Protein AF-A0A151RAG2-F1 (afdb_monomer_lite)

Secondary structure (DSSP, 8-state):
--HHHHHHHHHHHHHTS--SS-TTPPPHHHHHHHHHHHHT----HHHHHHHHHHHHHTSTTPPPP-HHHHHHHHHHHT---TTPPPPPPPGGGPPPPP-

Radius of gyration: 14.29 Å; chains: 1; bounding box: 40×36×29 Å

Sequence (99 aa):
MKKNSCLISFIIAWMLKPRLHNHAQMSKDDILLMHVIKKKIKIDWVSVVNDCMWKARRKEDGPIPYALLLSNFFENVGVDLTGEKKIILHASNKIEKSS

Organism: Cajanus cajan (NCBI:txid3821)

Structure (mmCIF, N/CA/C/O backbone):
data_AF-A0A151RAG2-F1
#
_entry.id   AF-A0A151RAG2-F1
#
loop_
_atom_site.group_PDB
_atom_site.id
_atom_site.type_symbol
_atom_site.label_atom_id
_atom_site.label_alt_id
_atom_site.label_comp_id
_atom_site.label_asym_id
_atom_site.label_entity_id
_atom_site.label_seq_id
_atom_site.pdbx_PDB_ins_code
_atom_site.Cartn_x
_atom_site.Cartn_y
_atom_site.Cartn_z
_atom_site.occupancy
_atom_site.B_iso_or_equiv
_atom_site.auth_seq_id
_atom_site.auth_comp_id
_atom_site.auth_asym_id
_atom_site.auth_atom_id
_atom_site.pdbx_PDB_model_num
ATOM 1 N N . MET A 1 1 ? -1.355 20.146 13.227 1.00 41.19 1 MET A N 1
ATOM 2 C CA . MET A 1 1 ? -0.415 19.721 12.160 1.00 41.19 1 MET A CA 1
ATOM 3 C C . MET A 1 1 ? -0.946 18.471 11.456 1.00 41.19 1 MET A C 1
ATOM 5 O O . MET A 1 1 ? -0.861 17.392 12.012 1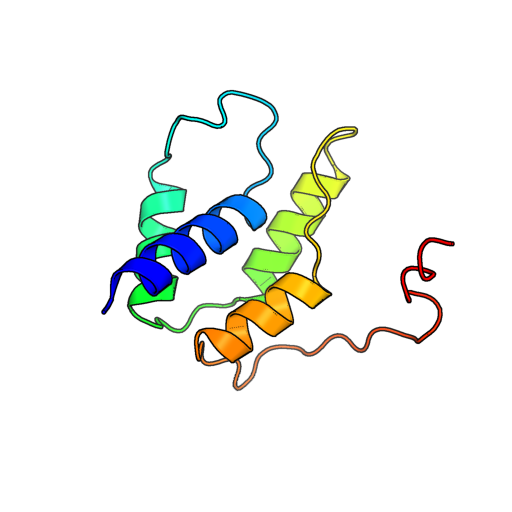.00 41.19 1 MET A O 1
ATOM 9 N N . LYS A 1 2 ? -1.552 18.606 10.264 1.00 54.47 2 LYS A N 1
ATOM 10 C CA . LYS A 1 2 ? -2.099 17.488 9.450 1.00 54.47 2 LYS A CA 1
ATOM 11 C C . LYS A 1 2 ? -1.303 17.222 8.157 1.00 54.47 2 LYS A C 1
ATOM 13 O O . LYS A 1 2 ? -1.669 16.342 7.390 1.00 54.47 2 LYS A O 1
ATOM 18 N N . LYS A 1 3 ? -0.233 17.985 7.895 1.00 54.53 3 LYS A N 1
ATOM 19 C CA . LYS A 1 3 ? 0.511 17.954 6.618 1.00 54.53 3 LYS A CA 1
ATOM 20 C C . LYS A 1 3 ? 1.144 16.583 6.325 1.00 54.53 3 LYS A C 1
ATOM 22 O O . LYS A 1 3 ? 1.185 16.172 5.171 1.00 54.53 3 LYS A O 1
ATOM 27 N N . ASN A 1 4 ? 1.529 15.841 7.362 1.00 69.25 4 ASN A N 1
ATOM 28 C CA . ASN A 1 4 ? 2.276 14.591 7.206 1.00 69.25 4 ASN A CA 1
ATOM 29 C C . ASN A 1 4 ? 1.395 13.411 6.753 1.00 69.25 4 ASN A C 1
ATOM 31 O O . ASN A 1 4 ? 1.885 12.525 6.064 1.00 69.25 4 ASN A O 1
ATOM 35 N N . SER A 1 5 ? 0.090 13.398 7.063 1.00 73.25 5 SER A N 1
ATOM 36 C CA . SER A 1 5 ? -0.781 12.267 6.694 1.00 73.25 5 SER A CA 1
ATOM 37 C C . SER A 1 5 ? -1.100 12.218 5.199 1.00 73.25 5 SER A C 1
ATOM 39 O O . SER A 1 5 ? -1.208 11.134 4.627 1.00 73.25 5 SER A O 1
ATOM 41 N N . CYS A 1 6 ? -1.200 13.380 4.545 1.00 76.50 6 CYS A N 1
ATOM 42 C CA . CYS A 1 6 ? -1.349 13.454 3.091 1.00 76.50 6 CYS A CA 1
ATOM 43 C C . CYS A 1 6 ? -0.088 12.957 2.373 1.00 76.50 6 CYS A C 1
ATOM 45 O O . CYS A 1 6 ? -0.210 12.207 1.411 1.00 76.50 6 CYS A O 1
ATOM 47 N N . LEU A 1 7 ? 1.099 13.329 2.867 1.00 81.06 7 LEU A N 1
ATOM 48 C CA . LEU A 1 7 ? 2.383 12.852 2.340 1.00 81.06 7 LEU A CA 1
ATOM 49 C C . LEU A 1 7 ? 2.528 11.336 2.494 1.00 81.06 7 LEU A C 1
ATOM 51 O O . LEU A 1 7 ? 2.871 10.664 1.532 1.00 81.06 7 LEU A O 1
ATOM 55 N N . ILE A 1 8 ? 2.187 10.782 3.660 1.00 79.56 8 ILE A N 1
ATOM 56 C CA . ILE A 1 8 ? 2.223 9.329 3.884 1.00 79.56 8 ILE A CA 1
ATOM 57 C C . ILE A 1 8 ? 1.239 8.604 2.957 1.00 79.56 8 ILE A C 1
ATOM 59 O O . ILE A 1 8 ? 1.609 7.628 2.315 1.00 79.56 8 ILE A O 1
ATOM 63 N N . SER A 1 9 ? 0.007 9.107 2.826 1.00 80.69 9 SER A N 1
ATOM 64 C CA . SER A 1 9 ? -0.990 8.510 1.922 1.00 80.69 9 SER A CA 1
ATOM 65 C C . SER A 1 9 ? -0.521 8.540 0.466 1.00 80.69 9 SER A C 1
ATOM 67 O O . SER A 1 9 ? -0.750 7.585 -0.272 1.00 80.69 9 SER A O 1
ATOM 69 N N . PHE A 1 10 ? 0.155 9.621 0.063 1.00 82.81 10 PHE A N 1
ATOM 70 C CA . PHE A 1 10 ? 0.757 9.743 -1.259 1.00 82.81 10 PHE A CA 1
ATOM 71 C C . PHE A 1 10 ? 1.880 8.723 -1.455 1.00 82.81 10 PHE A C 1
ATOM 73 O O . PHE A 1 10 ? 1.841 7.988 -2.432 1.00 82.81 10 PHE A O 1
ATOM 80 N N . ILE A 1 11 ? 2.823 8.622 -0.512 1.00 81.19 11 ILE A N 1
ATOM 81 C CA . ILE A 1 11 ? 3.935 7.660 -0.5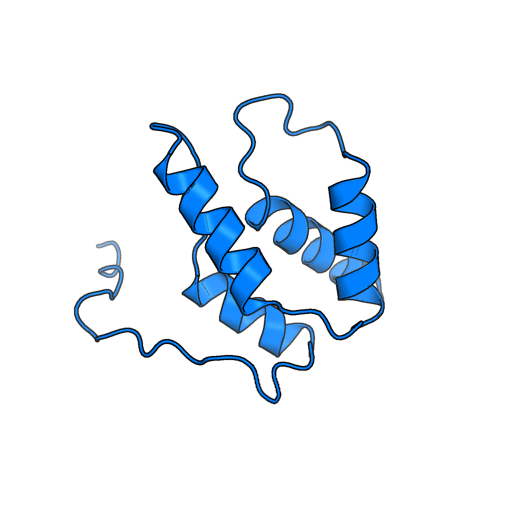69 1.00 81.19 11 ILE A CA 1
ATOM 82 C C . ILE A 1 11 ? 3.406 6.225 -0.682 1.00 81.19 11 ILE A C 1
ATOM 84 O O . ILE A 1 11 ? 3.870 5.475 -1.535 1.00 81.19 11 ILE A O 1
ATOM 88 N N . ILE A 1 12 ? 2.396 5.854 0.112 1.00 81.88 12 ILE A N 1
ATOM 89 C CA . ILE A 1 12 ? 1.791 4.514 0.057 1.00 81.88 12 ILE A CA 1
ATOM 90 C C . ILE A 1 12 ? 1.129 4.267 -1.303 1.00 81.88 12 ILE A C 1
ATOM 92 O O . ILE A 1 12 ? 1.370 3.229 -1.918 1.00 81.88 12 ILE A O 1
ATOM 96 N N . ALA A 1 13 ? 0.328 5.215 -1.803 1.00 83.50 13 ALA A N 1
ATOM 97 C CA . ALA A 1 13 ? -0.298 5.082 -3.118 1.00 83.50 13 ALA A CA 1
ATOM 98 C C . ALA A 1 13 ? 0.748 4.941 -4.236 1.00 83.50 13 ALA A C 1
ATOM 100 O O . ALA A 1 13 ? 0.574 4.160 -5.169 1.00 83.50 13 ALA A O 1
ATOM 101 N N . TRP A 1 14 ? 1.866 5.648 -4.094 1.00 80.38 14 TRP A N 1
ATOM 102 C CA . TRP A 1 14 ? 2.987 5.608 -5.020 1.00 80.38 14 TRP A CA 1
ATOM 103 C C . TRP A 1 14 ? 3.733 4.266 -4.981 1.00 80.38 14 TRP A C 1
ATOM 105 O O . TRP A 1 14 ? 4.050 3.713 -6.029 1.00 80.38 14 TRP A O 1
ATOM 115 N N . MET A 1 15 ? 3.943 3.692 -3.793 1.00 79.12 15 MET A N 1
ATOM 116 C CA . MET A 1 15 ? 4.543 2.362 -3.623 1.00 79.12 15 MET A CA 1
ATOM 117 C C . MET A 1 15 ? 3.651 1.223 -4.139 1.00 79.12 15 MET A C 1
ATOM 119 O O . MET A 1 15 ? 4.159 0.190 -4.568 1.00 79.12 1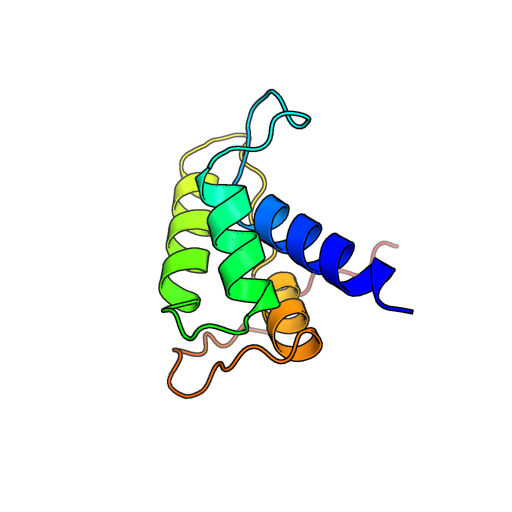5 MET A O 1
ATOM 123 N N . LEU A 1 16 ? 2.327 1.393 -4.089 1.00 80.31 16 LEU A N 1
ATOM 124 C CA . LEU A 1 16 ? 1.351 0.392 -4.532 1.00 80.31 16 LEU A CA 1
ATOM 125 C C . LEU A 1 16 ? 1.103 0.389 -6.045 1.00 80.31 16 LEU A C 1
ATOM 127 O O . LEU A 1 16 ? 0.398 -0.487 -6.545 1.00 80.31 16 LEU A O 1
ATOM 131 N N . LYS A 1 17 ? 1.651 1.348 -6.793 1.00 77.00 17 LYS A N 1
ATOM 132 C CA . LYS A 1 17 ? 1.491 1.402 -8.246 1.00 77.00 17 LYS A CA 1
ATOM 133 C C . LYS A 1 17 ? 2.863 1.520 -8.906 1.00 77.00 17 LYS A C 1
ATOM 135 O O . LYS A 1 17 ? 3.368 2.632 -9.036 1.00 77.00 17 LYS A O 1
ATOM 140 N N . PRO A 1 18 ? 3.468 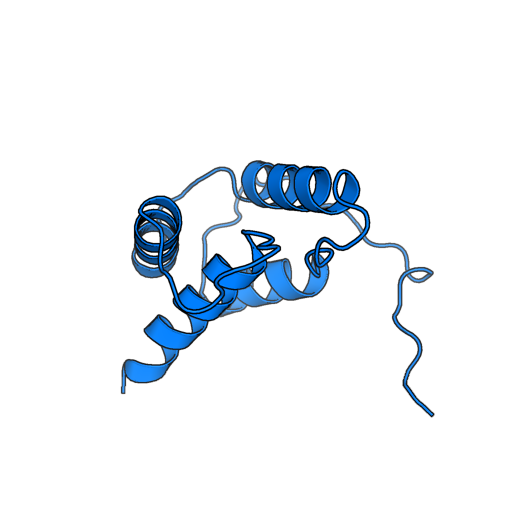0.409 -9.369 1.00 66.00 18 PRO A N 1
ATOM 141 C CA . PRO A 1 18 ? 4.740 0.463 -10.077 1.00 66.00 18 PRO A CA 1
ATOM 142 C C . PRO A 1 18 ? 4.566 1.232 -11.394 1.00 66.00 18 PRO A C 1
ATOM 144 O O . PRO A 1 18 ? 3.779 0.846 -12.267 1.00 66.00 18 PRO A O 1
ATOM 147 N N . ARG A 1 19 ? 5.298 2.341 -11.539 1.00 70.81 19 ARG A N 1
ATOM 148 C CA . ARG A 1 19 ? 5.308 3.192 -12.739 1.00 70.81 19 ARG A CA 1
ATOM 149 C C . ARG A 1 19 ? 6.648 3.041 -13.445 1.00 70.81 19 ARG A C 1
ATOM 151 O O . ARG A 1 19 ? 7.676 3.137 -12.792 1.00 70.81 19 ARG A O 1
ATOM 158 N N . LEU A 1 20 ? 6.618 2.829 -14.763 1.00 60.31 20 LEU A N 1
ATOM 159 C CA . LEU A 1 20 ? 7.833 2.837 -15.593 1.00 60.31 20 LEU A CA 1
ATOM 160 C C . LEU A 1 20 ? 8.260 4.256 -15.986 1.00 60.31 20 LEU A C 1
ATOM 162 O O . LEU A 1 20 ? 9.429 4.499 -16.240 1.00 60.31 20 LEU A O 1
ATOM 166 N N . HIS A 1 21 ? 7.303 5.173 -16.123 1.00 66.25 21 HIS A N 1
ATOM 167 C CA . HIS A 1 21 ? 7.535 6.520 -16.630 1.00 66.25 21 HIS A CA 1
ATOM 168 C C . HIS A 1 21 ? 6.522 7.500 -16.033 1.00 66.25 21 HIS A C 1
ATOM 170 O O . HIS A 1 21 ? 5.476 7.107 -15.511 1.00 66.25 21 HIS A O 1
ATOM 176 N N . ASN A 1 22 ? 6.844 8.789 -16.145 1.00 70.12 22 ASN A N 1
ATOM 177 C CA . ASN A 1 22 ? 5.980 9.911 -15.781 1.00 70.12 22 ASN A CA 1
ATOM 178 C C . ASN A 1 22 ? 5.559 9.936 -14.296 1.00 70.12 22 ASN A C 1
ATOM 180 O O . ASN A 1 22 ? 4.387 10.045 -13.932 1.00 70.12 22 ASN A O 1
ATOM 184 N N . HIS A 1 23 ? 6.562 9.856 -13.418 1.00 66.81 23 HIS A N 1
ATOM 185 C CA . HIS A 1 23 ? 6.418 9.871 -11.959 1.00 66.81 23 HIS A CA 1
ATOM 186 C C . HIS A 1 23 ? 5.688 11.100 -11.396 1.00 66.81 23 HIS A C 1
ATOM 188 O O . HIS A 1 23 ? 5.125 11.014 -10.305 1.00 66.81 23 HIS A O 1
ATOM 194 N N . ALA A 1 24 ? 5.663 12.208 -12.142 1.00 69.88 24 ALA A N 1
ATOM 195 C CA . ALA A 1 24 ? 5.000 13.447 -11.750 1.00 69.88 24 ALA A CA 1
ATOM 196 C C . ALA A 1 24 ? 3.471 13.417 -11.943 1.00 69.88 24 ALA A C 1
ATOM 198 O O . ALA A 1 24 ? 2.761 14.172 -11.282 1.00 69.88 24 ALA A O 1
ATOM 199 N N . GLN A 1 25 ? 2.940 12.557 -12.823 1.00 75.69 25 GLN A N 1
ATOM 200 C CA . GLN A 1 25 ? 1.513 12.572 -13.146 1.00 75.69 25 GLN A CA 1
ATOM 201 C C . GLN A 1 25 ? 0.706 11.694 -12.187 1.00 75.69 25 GLN A C 1
ATOM 203 O O . GLN A 1 25 ? 1.001 10.518 -11.985 1.00 75.69 25 GLN A O 1
ATOM 208 N N . MET A 1 26 ? -0.347 12.254 -11.599 1.00 78.75 26 MET A N 1
ATOM 209 C CA . MET A 1 26 ? -1.263 11.527 -10.723 1.00 78.75 26 MET A CA 1
ATOM 210 C C . MET A 1 26 ? -2.439 10.963 -11.530 1.00 78.75 26 MET A C 1
ATOM 212 O O . MET A 1 26 ? -3.087 11.695 -12.277 1.00 78.75 26 MET A O 1
ATOM 216 N N . SER A 1 27 ? -2.716 9.665 -11.401 1.00 81.56 27 SER A N 1
ATOM 217 C CA . SER A 1 27 ? -3.860 9.008 -12.042 1.00 81.56 27 SER A CA 1
ATOM 218 C C . SER A 1 27 ? -5.088 9.002 -11.128 1.00 81.56 27 SER A C 1
ATOM 220 O O . SER A 1 27 ? -4.985 9.202 -9.916 1.00 81.56 27 SER A O 1
ATOM 222 N N . LYS A 1 28 ? -6.270 8.745 -11.706 1.00 85.94 28 LYS A N 1
ATOM 223 C CA . LYS A 1 28 ? -7.530 8.646 -10.947 1.00 85.94 28 LYS A CA 1
ATOM 224 C C . LYS A 1 28 ? -7.450 7.594 -9.838 1.00 85.94 28 LYS A C 1
ATOM 226 O O . LYS A 1 28 ? -7.900 7.859 -8.728 1.00 85.94 28 LYS A O 1
ATOM 231 N N . ASP A 1 29 ? -6.816 6.455 -10.113 1.00 81.88 29 ASP A N 1
ATOM 232 C CA . ASP A 1 29 ? -6.653 5.377 -9.133 1.00 81.88 29 ASP A CA 1
ATOM 233 C C . ASP A 1 29 ? -5.815 5.817 -7.931 1.00 81.88 29 ASP A C 1
ATOM 235 O O . ASP A 1 29 ? -6.127 5.446 -6.806 1.00 81.88 29 ASP A O 1
ATOM 239 N N . ASP A 1 30 ? -4.781 6.643 -8.141 1.00 82.25 30 ASP A N 1
ATOM 240 C CA . ASP A 1 30 ? -3.939 7.134 -7.043 1.00 82.25 30 ASP A CA 1
ATOM 241 C C . ASP A 1 30 ? -4.738 8.061 -6.120 1.00 82.25 30 ASP A C 1
ATOM 243 O O . ASP A 1 30 ? -4.603 8.002 -4.900 1.00 82.25 30 ASP A O 1
ATOM 247 N N . ILE A 1 31 ? -5.600 8.904 -6.700 1.00 87.81 31 ILE A N 1
ATOM 248 C CA . ILE A 1 31 ? -6.492 9.790 -5.942 1.00 87.81 31 ILE A CA 1
ATOM 249 C C . ILE A 1 31 ? -7.491 8.953 -5.139 1.00 87.81 31 ILE A C 1
ATOM 251 O O . ILE A 1 31 ? -7.729 9.237 -3.962 1.00 87.81 31 ILE A O 1
ATOM 255 N N . LEU A 1 32 ? -8.045 7.904 -5.754 1.00 88.00 32 LEU A N 1
ATOM 256 C CA . LEU A 1 32 ? -8.985 6.994 -5.105 1.00 88.00 32 LEU A CA 1
ATOM 257 C C . LEU A 1 32 ? -8.318 6.237 -3.947 1.00 88.00 32 LEU A C 1
ATOM 259 O O . LEU A 1 32 ? -8.864 6.169 -2.848 1.00 88.00 32 LEU A O 1
ATOM 263 N N . LEU A 1 33 ? -7.100 5.742 -4.163 1.00 86.75 33 LEU A N 1
ATOM 264 C CA . LEU A 1 33 ? -6.313 5.025 -3.167 1.00 86.75 33 LEU A CA 1
ATOM 265 C C . LEU A 1 33 ? -5.923 5.934 -1.997 1.00 86.75 33 LEU A C 1
ATOM 267 O O . LEU A 1 33 ? -6.132 5.577 -0.839 1.00 86.75 33 LEU A O 1
ATOM 271 N N . MET A 1 34 ? -5.457 7.154 -2.277 1.00 87.44 34 MET A N 1
ATOM 272 C CA . MET A 1 34 ? -5.215 8.159 -1.238 1.00 87.44 34 MET A CA 1
ATOM 273 C C . MET A 1 34 ? -6.483 8.481 -0.446 1.00 87.44 34 MET A C 1
ATOM 275 O O . MET A 1 34 ? -6.411 8.671 0.770 1.00 87.44 34 MET A O 1
ATOM 279 N N . HIS A 1 35 ? -7.641 8.545 -1.106 1.00 88.12 35 HIS A N 1
ATOM 280 C CA . HIS A 1 35 ? -8.917 8.763 -0.433 1.00 88.12 35 HIS A CA 1
ATOM 281 C C . HIS A 1 35 ? -9.258 7.606 0.511 1.00 88.12 35 HIS A C 1
ATOM 283 O O . HIS A 1 35 ? -9.572 7.858 1.674 1.00 88.12 35 HIS A O 1
ATOM 289 N N . VAL A 1 36 ? -9.137 6.362 0.043 1.00 88.69 36 VAL A N 1
ATOM 290 C CA . VAL A 1 36 ? -9.386 5.150 0.836 1.00 88.69 36 VAL A CA 1
ATOM 291 C C . VAL A 1 36 ? -8.473 5.082 2.060 1.00 88.69 36 VAL A C 1
ATOM 293 O O . VAL A 1 36 ? -8.976 4.910 3.170 1.00 88.69 36 VAL A O 1
ATOM 296 N N . ILE A 1 37 ? -7.168 5.328 1.896 1.00 85.62 37 ILE A N 1
ATOM 297 C CA . ILE A 1 37 ? -6.194 5.362 3.004 1.00 85.62 37 ILE A CA 1
ATOM 298 C C . ILE A 1 37 ? -6.558 6.465 4.005 1.00 85.62 37 ILE A C 1
ATOM 300 O O . ILE A 1 37 ? -6.653 6.227 5.208 1.00 85.62 37 ILE A O 1
ATOM 304 N N . LYS A 1 38 ? -6.819 7.683 3.515 1.00 85.50 38 LYS A N 1
ATOM 305 C CA . LYS A 1 38 ? -7.122 8.847 4.362 1.00 85.50 38 LYS A CA 1
ATOM 306 C C . LYS A 1 38 ? -8.437 8.697 5.125 1.00 85.50 38 LYS A C 1
ATOM 308 O O . LYS A 1 38 ? -8.561 9.213 6.236 1.00 85.50 38 LYS A O 1
ATOM 313 N N . LYS A 1 39 ? -9.427 8.046 4.517 1.00 87.06 39 LYS A N 1
ATOM 314 C CA . LYS A 1 39 ? -10.731 7.757 5.124 1.00 87.06 39 LYS A CA 1
ATOM 315 C C . LYS A 1 39 ? -10.750 6.446 5.903 1.00 87.06 39 LYS A C 1
ATOM 317 O O . LYS A 1 39 ? -11.752 6.188 6.559 1.00 87.06 39 LYS A O 1
ATOM 322 N N . LYS A 1 40 ? -9.661 5.668 5.868 1.00 84.19 40 LYS A N 1
ATOM 323 C CA . LYS A 1 40 ? -9.544 4.350 6.506 1.00 84.19 40 LYS A CA 1
ATOM 324 C C . LYS A 1 40 ? -10.677 3.409 6.089 1.00 84.19 40 LYS A C 1
ATOM 326 O O . LYS A 1 40 ? -11.223 2.678 6.909 1.00 84.19 40 LYS A O 1
ATOM 331 N N . ILE A 1 41 ? -11.064 3.476 4.814 1.00 86.75 41 ILE A N 1
ATOM 332 C CA . ILE A 1 41 ? -12.107 2.607 4.268 1.00 86.75 41 ILE A CA 1
ATOM 333 C C . ILE A 1 41 ? -11.551 1.184 4.224 1.00 86.75 41 ILE A C 1
ATOM 335 O O . ILE A 1 41 ? -10.418 0.969 3.790 1.00 86.75 41 ILE A O 1
ATOM 339 N N . LYS A 1 42 ? -12.352 0.222 4.684 1.00 84.00 42 LYS A N 1
ATOM 340 C CA . LYS A 1 42 ? -11.990 -1.191 4.651 1.00 84.00 42 LYS A CA 1
ATOM 341 C C . LYS A 1 42 ? -12.073 -1.701 3.214 1.00 84.00 42 LYS A C 1
ATOM 343 O O . LYS A 1 42 ? -13.134 -1.646 2.596 1.00 84.00 42 LYS A O 1
ATOM 348 N N . ILE A 1 43 ? -10.945 -2.166 2.697 1.00 86.31 43 ILE A N 1
ATOM 349 C CA . ILE A 1 43 ? -10.807 -2.832 1.401 1.00 86.31 43 ILE A CA 1
ATOM 350 C C . ILE A 1 43 ? -9.913 -4.057 1.593 1.00 86.31 43 ILE A C 1
ATOM 352 O O . I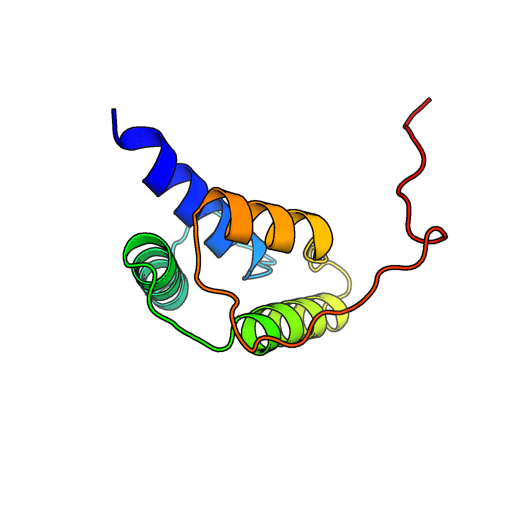LE A 1 43 ? -9.210 -4.129 2.596 1.00 86.31 43 ILE A O 1
ATOM 356 N N . ASP A 1 44 ? -9.917 -4.975 0.628 1.00 86.56 44 ASP A N 1
ATOM 357 C CA . ASP A 1 44 ? -9.021 -6.136 0.616 1.00 86.56 44 ASP A CA 1
ATOM 358 C C . ASP A 1 44 ? -7.580 -5.689 0.314 1.00 86.56 44 ASP A C 1
ATOM 360 O O . ASP A 1 44 ? -7.134 -5.630 -0.840 1.00 86.56 44 ASP A O 1
ATOM 364 N N . TRP A 1 45 ? -6.862 -5.293 1.367 1.00 83.81 45 TRP A N 1
ATOM 365 C CA . TRP A 1 45 ? -5.503 -4.761 1.259 1.00 83.81 45 TRP A CA 1
ATOM 366 C C . TRP A 1 45 ? -4.518 -5.819 0.780 1.00 83.81 45 TRP A C 1
ATOM 368 O O . TRP A 1 45 ? -3.597 -5.499 0.024 1.00 83.81 45 TRP A O 1
ATOM 378 N N . VAL A 1 46 ? -4.716 -7.077 1.181 1.00 83.62 46 VAL A N 1
ATOM 379 C CA . VAL A 1 46 ? -3.862 -8.188 0.754 1.00 83.62 46 VAL A CA 1
ATOM 380 C C . VAL A 1 46 ? -3.969 -8.398 -0.752 1.00 83.62 46 VAL A C 1
ATOM 382 O O . VAL A 1 46 ? -2.944 -8.571 -1.413 1.00 83.62 46 VAL A O 1
ATOM 385 N N . SER A 1 47 ? -5.175 -8.334 -1.316 1.00 85.50 47 SER A N 1
ATOM 386 C CA . SER A 1 47 ? -5.384 -8.429 -2.761 1.00 85.50 47 SER A CA 1
ATOM 387 C C . SER A 1 47 ? -4.732 -7.267 -3.513 1.00 85.50 47 SER A C 1
ATOM 389 O O . SER A 1 47 ? -4.025 -7.498 -4.495 1.00 85.50 47 SER A O 1
ATOM 391 N N . VAL A 1 48 ? -4.852 -6.031 -3.010 1.00 84.62 48 VAL A N 1
ATOM 392 C CA . VAL A 1 48 ? -4.198 -4.851 -3.611 1.00 84.62 48 VAL A CA 1
ATOM 393 C C . VAL A 1 48 ? -2.673 -4.985 -3.612 1.00 84.62 48 VAL A C 1
ATOM 395 O O . VAL A 1 48 ? -2.028 -4.745 -4.635 1.00 84.62 48 VAL A O 1
ATOM 398 N N . VAL A 1 49 ? -2.080 -5.388 -2.484 1.00 82.62 49 VAL A N 1
ATOM 399 C CA . VAL A 1 49 ? -0.628 -5.593 -2.383 1.00 82.62 49 VAL A CA 1
ATOM 400 C C . VAL A 1 49 ? -0.185 -6.736 -3.296 1.00 82.62 49 VAL A C 1
ATOM 402 O O . VAL A 1 49 ? 0.799 -6.584 -4.013 1.00 82.62 49 VAL A O 1
ATOM 405 N N . ASN A 1 50 ? -0.914 -7.853 -3.333 1.00 80.88 50 ASN A N 1
ATOM 406 C CA . ASN A 1 50 ? -0.579 -8.991 -4.191 1.00 80.88 50 ASN A CA 1
ATOM 407 C C . ASN A 1 50 ? -0.656 -8.650 -5.681 1.00 80.88 50 ASN A C 1
ATOM 409 O O . ASN A 1 50 ? 0.249 -9.015 -6.430 1.00 80.88 50 ASN A O 1
ATOM 413 N N . ASP A 1 51 ? -1.693 -7.936 -6.120 1.00 82.19 51 ASP A N 1
ATOM 414 C CA . ASP A 1 51 ? -1.812 -7.484 -7.509 1.00 82.19 51 ASP A CA 1
ATOM 415 C C . ASP A 1 51 ? -0.662 -6.537 -7.880 1.00 82.19 51 ASP A C 1
ATOM 417 O O . ASP A 1 51 ? -0.048 -6.678 -8.941 1.00 82.19 51 ASP A O 1
ATOM 421 N N . CYS A 1 52 ? -0.297 -5.632 -6.968 1.00 79.81 52 CYS A N 1
ATOM 422 C CA . CYS A 1 52 ? 0.863 -4.765 -7.128 1.00 79.81 52 CYS A CA 1
ATOM 423 C C . CYS A 1 52 ? 2.172 -5.565 -7.267 1.00 79.81 52 CYS A C 1
ATOM 425 O O . CYS A 1 52 ? 2.908 -5.379 -8.240 1.00 79.81 52 CYS A O 1
ATOM 427 N N . MET A 1 53 ? 2.430 -6.509 -6.356 1.00 78.38 53 MET A N 1
ATOM 428 C CA . MET A 1 53 ? 3.596 -7.401 -6.397 1.00 78.38 53 MET A CA 1
ATOM 429 C C . MET A 1 53 ? 3.644 -8.212 -7.697 1.00 78.38 53 MET A C 1
ATOM 431 O O . MET A 1 53 ? 4.700 -8.353 -8.311 1.00 78.38 53 MET A O 1
ATOM 435 N N . TRP A 1 54 ? 2.499 -8.728 -8.147 1.00 79.12 54 TRP A N 1
ATOM 436 C CA . TRP A 1 54 ? 2.401 -9.533 -9.362 1.00 79.12 54 TRP A CA 1
ATOM 437 C C . TRP A 1 54 ? 2.640 -8.708 -10.631 1.00 79.12 54 TRP A C 1
ATOM 439 O O . TRP A 1 54 ? 3.298 -9.169 -11.566 1.00 79.12 54 TRP A O 1
ATOM 449 N N . LYS A 1 55 ? 2.137 -7.469 -10.670 1.00 76.81 55 LYS A N 1
ATOM 450 C CA . LYS A 1 55 ? 2.399 -6.510 -11.754 1.00 76.81 55 LYS A CA 1
ATOM 451 C C . LYS A 1 55 ? 3.854 -6.053 -11.779 1.00 76.81 55 LYS A C 1
ATOM 453 O O . LYS A 1 55 ? 4.399 -5.910 -12.870 1.00 76.81 55 LYS A O 1
ATOM 458 N N . ALA A 1 56 ? 4.471 -5.853 -10.614 1.00 71.88 56 ALA A N 1
ATOM 459 C CA . ALA A 1 56 ? 5.894 -5.552 -10.507 1.00 71.88 56 ALA A CA 1
ATOM 460 C C . ALA A 1 56 ? 6.738 -6.727 -11.013 1.00 71.88 56 ALA A C 1
ATOM 462 O O . ALA A 1 56 ? 7.572 -6.529 -11.880 1.00 71.88 56 ALA A O 1
ATOM 463 N N . ARG A 1 57 ? 6.440 -7.965 -10.592 1.00 73.00 57 ARG A N 1
ATOM 464 C CA . ARG A 1 57 ? 7.161 -9.171 -11.040 1.00 73.00 57 ARG A CA 1
ATOM 465 C C . ARG A 1 57 ? 7.092 -9.405 -12.553 1.00 73.00 57 ARG A C 1
ATOM 467 O O . ARG A 1 57 ? 8.027 -9.950 -13.124 1.00 73.00 57 ARG A O 1
ATOM 474 N N . ARG A 1 58 ? 5.983 -9.034 -13.204 1.00 70.31 58 ARG A N 1
ATOM 475 C CA . ARG A 1 58 ? 5.821 -9.159 -14.666 1.00 70.31 58 ARG A CA 1
ATOM 476 C C . ARG A 1 58 ? 6.583 -8.103 -15.471 1.00 70.31 58 ARG A C 1
ATOM 478 O O . ARG A 1 58 ? 6.657 -8.234 -16.688 1.00 70.31 58 ARG A O 1
ATOM 485 N N . LYS A 1 59 ? 7.098 -7.055 -14.832 1.00 66.56 59 LYS A N 1
ATOM 486 C CA . LYS A 1 59 ? 7.859 -5.986 -15.478 1.00 66.56 59 LYS A CA 1
ATOM 487 C C . LYS A 1 59 ? 9.311 -6.103 -15.024 1.00 66.56 59 LYS A C 1
ATOM 489 O O . LYS A 1 59 ? 9.570 -5.920 -13.845 1.00 66.56 59 LYS A O 1
ATOM 494 N N . GLU A 1 60 ? 10.229 -6.388 -15.946 1.00 55.16 60 GLU A N 1
ATOM 495 C CA . GLU A 1 60 ? 11.663 -6.581 -15.651 1.00 55.16 60 GLU A CA 1
ATOM 496 C C . GLU A 1 60 ? 12.274 -5.440 -14.814 1.00 55.16 60 GLU A C 1
ATOM 498 O O . GLU A 1 60 ? 13.040 -5.713 -13.898 1.00 55.16 60 GLU A O 1
ATOM 503 N N . ASP A 1 61 ? 11.824 -4.196 -15.027 1.00 56.53 61 ASP A N 1
ATOM 504 C CA . ASP A 1 61 ? 12.303 -2.997 -14.313 1.00 56.53 61 ASP A CA 1
ATOM 505 C C . ASP A 1 61 ? 11.283 -2.402 -13.317 1.00 56.53 61 ASP A C 1
ATOM 507 O O . ASP A 1 61 ? 11.379 -1.243 -12.902 1.00 56.53 61 ASP A O 1
ATOM 511 N N . GLY A 1 62 ? 10.228 -3.144 -12.965 1.00 56.66 62 GLY A N 1
ATOM 512 C CA . GLY A 1 62 ? 9.213 -2.659 -12.031 1.00 56.66 62 GLY A CA 1
ATOM 513 C C . GLY A 1 62 ? 9.742 -2.634 -10.591 1.00 56.66 62 GLY A C 1
ATOM 514 O O . GLY A 1 62 ? 10.246 -3.658 -10.131 1.00 56.66 62 GLY A O 1
ATOM 515 N N . PRO A 1 63 ? 9.589 -1.536 -9.821 1.00 57.06 63 PRO A N 1
ATOM 516 C CA . PRO A 1 63 ? 9.970 -1.546 -8.413 1.00 57.06 63 PRO A CA 1
ATOM 517 C C . PRO A 1 63 ? 9.155 -2.614 -7.682 1.00 57.06 63 PRO A C 1
ATOM 519 O O . PRO A 1 63 ? 7.923 -2.567 -7.689 1.00 57.06 63 PRO A O 1
ATOM 522 N N . ILE A 1 64 ? 9.839 -3.583 -7.069 1.00 61.56 64 ILE A N 1
ATOM 523 C CA . ILE A 1 64 ? 9.193 -4.598 -6.239 1.00 61.56 64 ILE A CA 1
ATOM 524 C C . ILE A 1 64 ? 8.696 -3.895 -4.970 1.00 61.56 64 ILE A C 1
ATOM 526 O O . ILE A 1 64 ? 9.501 -3.308 -4.242 1.00 61.56 64 ILE A O 1
ATOM 530 N N . PRO A 1 65 ? 7.387 -3.928 -4.681 1.00 63.06 65 PRO A N 1
ATOM 531 C CA . PRO A 1 65 ? 6.860 -3.332 -3.466 1.00 63.06 65 PRO A CA 1
ATOM 532 C C . PRO A 1 65 ? 7.486 -4.000 -2.240 1.00 63.06 65 PRO A C 1
ATOM 534 O O . PRO A 1 65 ? 7.471 -5.221 -2.090 1.00 63.06 65 PRO A O 1
ATOM 537 N N . TYR A 1 66 ? 8.024 -3.199 -1.325 1.00 75.19 66 TYR A N 1
ATOM 538 C CA . TYR A 1 66 ? 8.511 -3.686 -0.039 1.00 75.19 66 TYR A CA 1
ATOM 539 C C . TYR A 1 66 ? 7.313 -4.119 0.817 1.00 75.19 66 TYR A C 1
ATOM 541 O O . TYR A 1 66 ? 6.784 -3.322 1.590 1.00 75.19 66 TYR A O 1
ATOM 549 N N . ALA A 1 67 ? 6.862 -5.367 0.670 1.00 72.19 67 ALA A N 1
ATOM 550 C CA . ALA A 1 67 ? 5.672 -5.882 1.353 1.00 72.19 67 ALA A CA 1
ATOM 551 C C . ALA A 1 67 ? 5.725 -5.648 2.876 1.00 72.19 67 ALA A C 1
ATOM 553 O O . ALA A 1 67 ? 4.755 -5.175 3.458 1.00 72.19 67 ALA A O 1
ATOM 554 N N . LEU A 1 68 ? 6.892 -5.864 3.496 1.00 76.62 68 LEU A N 1
ATOM 555 C CA . LEU A 1 68 ? 7.115 -5.599 4.922 1.00 76.62 68 LEU A CA 1
ATOM 556 C C . LEU A 1 68 ? 6.969 -4.109 5.278 1.00 76.62 68 LEU A C 1
ATOM 558 O O . LEU A 1 68 ? 6.362 -3.761 6.288 1.00 76.62 68 LEU A O 1
ATOM 562 N N . LEU A 1 69 ? 7.506 -3.220 4.439 1.00 79.25 69 LEU A N 1
ATOM 563 C CA . LEU A 1 69 ? 7.400 -1.777 4.646 1.00 79.25 69 LEU A CA 1
ATOM 564 C C . LEU A 1 69 ? 5.944 -1.311 4.508 1.00 79.25 69 LEU A C 1
ATOM 566 O O . LEU A 1 69 ? 5.488 -0.505 5.313 1.00 79.25 69 LEU A O 1
ATOM 570 N N . LEU A 1 70 ? 5.204 -1.847 3.532 1.00 80.19 70 LEU A N 1
ATOM 571 C CA . LEU A 1 70 ? 3.780 -1.559 3.339 1.00 80.19 70 LEU A CA 1
ATOM 572 C C . LEU A 1 70 ? 2.942 -2.005 4.541 1.00 80.19 70 LEU A C 1
ATOM 574 O O . LEU A 1 70 ? 2.121 -1.224 5.017 1.00 80.19 70 LEU A O 1
ATOM 578 N N . SER A 1 71 ? 3.188 -3.205 5.077 1.00 79.75 71 SER A N 1
ATOM 579 C CA . SER A 1 71 ? 2.532 -3.679 6.302 1.00 79.75 71 SER A CA 1
ATOM 580 C C . SER A 1 71 ? 2.767 -2.728 7.480 1.00 79.75 71 SER A C 1
ATOM 582 O O . SER A 1 71 ? 1.804 -2.297 8.113 1.00 79.75 71 SER A O 1
ATOM 584 N N . ASN A 1 72 ? 4.015 -2.304 7.704 1.00 81.69 72 ASN A N 1
ATOM 585 C CA . ASN A 1 72 ? 4.346 -1.338 8.759 1.00 81.69 72 ASN A CA 1
ATOM 586 C C . ASN A 1 72 ? 3.658 0.022 8.540 1.00 81.69 72 ASN A C 1
ATOM 588 O O . ASN A 1 72 ? 3.231 0.678 9.490 1.00 81.69 72 ASN A O 1
ATOM 592 N N . PHE A 1 73 ? 3.532 0.468 7.288 1.00 81.62 73 PHE A N 1
ATOM 593 C CA . PHE A 1 73 ? 2.816 1.702 6.966 1.00 81.62 73 PHE A CA 1
ATOM 594 C C . PHE A 1 73 ? 1.322 1.605 7.269 1.00 81.62 73 PHE A C 1
ATOM 596 O O . PHE A 1 73 ? 0.761 2.550 7.826 1.00 81.62 73 PHE A O 1
ATOM 603 N N . PHE A 1 74 ? 0.675 0.490 6.931 1.00 81.81 74 PHE A N 1
ATOM 604 C CA . PHE A 1 74 ? -0.746 0.297 7.216 1.00 81.81 74 PHE A CA 1
ATOM 605 C C . PHE A 1 74 ? -1.038 0.306 8.718 1.00 81.81 74 PHE A C 1
ATOM 607 O O . PHE A 1 74 ? -1.989 0.969 9.142 1.00 81.81 74 PHE A O 1
ATOM 614 N N . GLU A 1 75 ? -0.181 -0.326 9.523 1.00 82.38 75 GLU A N 1
ATOM 615 C CA . GLU A 1 75 ? -0.265 -0.266 10.986 1.00 82.38 75 GLU A CA 1
ATOM 616 C C . GLU A 1 75 ? -0.099 1.172 11.503 1.00 82.38 75 GLU A C 1
ATOM 618 O O . GLU A 1 75 ? -0.946 1.663 12.249 1.00 82.38 75 GLU A O 1
ATOM 623 N N . ASN A 1 76 ? 0.919 1.899 11.028 1.00 81.50 76 ASN A N 1
ATOM 624 C CA . ASN A 1 76 ? 1.185 3.282 11.447 1.00 81.50 76 ASN A CA 1
ATOM 625 C C . ASN A 1 76 ? 0.075 4.272 11.053 1.00 81.50 76 ASN A C 1
ATOM 627 O O . ASN A 1 76 ? -0.187 5.241 11.768 1.00 81.50 76 ASN A O 1
ATOM 631 N N . VAL A 1 77 ? -0.588 4.058 9.914 1.00 78.88 77 VAL A N 1
ATOM 632 C CA . VAL A 1 77 ? -1.733 4.878 9.477 1.00 78.88 77 VAL A CA 1
ATOM 633 C C . VAL A 1 77 ? -3.021 4.481 10.220 1.00 78.88 77 VAL A C 1
ATOM 635 O O . VAL A 1 77 ? -3.997 5.243 10.251 1.00 78.88 77 VAL A O 1
ATOM 638 N N . GLY A 1 78 ? -3.023 3.327 10.891 1.00 81.62 78 GLY A N 1
ATOM 639 C CA . GLY A 1 78 ? -4.175 2.768 11.588 1.00 81.62 78 GLY A CA 1
ATOM 640 C C . GLY A 1 78 ? -5.268 2.359 10.610 1.00 81.62 78 GLY A C 1
ATOM 641 O O . GLY A 1 78 ? -6.424 2.751 10.795 1.00 81.62 78 GLY A O 1
ATOM 642 N N . VAL A 1 79 ? -4.868 1.680 9.535 1.00 81.25 79 VAL A N 1
ATOM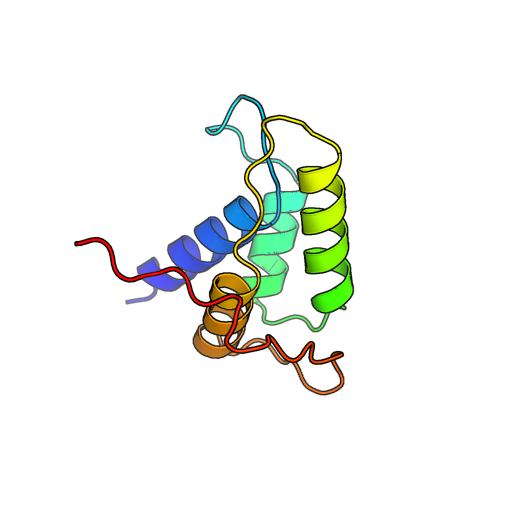 643 C CA . VAL A 1 79 ? -5.758 0.969 8.617 1.00 81.25 79 VAL A CA 1
ATOM 644 C C . VAL A 1 79 ? -6.254 -0.299 9.313 1.00 81.25 79 VAL A C 1
ATOM 646 O O . VAL A 1 79 ? -5.479 -0.989 9.971 1.00 81.25 79 VAL A O 1
ATOM 649 N N . ASP A 1 80 ? -7.546 -0.601 9.185 1.00 82.12 80 ASP A N 1
ATOM 650 C CA . ASP A 1 80 ? -8.108 -1.835 9.733 1.00 82.12 80 ASP A CA 1
ATOM 651 C C . ASP A 1 80 ? -7.672 -3.046 8.892 1.00 82.12 80 ASP A C 1
ATOM 653 O O . ASP A 1 80 ? -8.115 -3.206 7.756 1.00 82.12 80 ASP A O 1
ATOM 657 N N . LEU A 1 81 ? -6.813 -3.891 9.469 1.00 80.75 81 LEU A N 1
ATOM 658 C CA . LEU A 1 81 ? -6.338 -5.149 8.882 1.00 80.75 81 LEU A CA 1
ATOM 659 C C . LEU A 1 81 ? -7.012 -6.383 9.519 1.00 80.75 81 LEU A C 1
ATOM 661 O O . LEU A 1 81 ? -6.527 -7.508 9.380 1.00 80.75 81 LEU A O 1
ATOM 665 N N . THR A 1 82 ? -8.106 -6.207 10.270 1.00 83.50 82 THR A N 1
ATOM 666 C CA . THR A 1 82 ? -8.814 -7.334 10.898 1.00 83.50 82 THR A CA 1
ATOM 667 C C . THR A 1 82 ? -9.453 -8.244 9.847 1.00 83.50 82 THR A C 1
ATOM 669 O O . THR A 1 82 ? -10.284 -7.811 9.045 1.00 83.50 82 THR A O 1
ATOM 672 N N . GLY A 1 83 ? -9.079 -9.527 9.878 1.00 80.12 83 GLY A N 1
ATOM 673 C CA . GLY A 1 83 ? -9.559 -10.550 8.941 1.00 80.12 83 GLY A CA 1
ATOM 674 C C . GLY A 1 83 ? -8.712 -10.711 7.673 1.00 80.12 83 GLY A C 1
ATOM 675 O O . GLY A 1 83 ? -8.965 -11.628 6.896 1.00 80.12 83 GLY A O 1
ATOM 676 N N . GLU A 1 84 ? -7.690 -9.875 7.481 1.00 82.75 84 GLU A N 1
ATOM 677 C CA . GLU A 1 84 ? -6.756 -9.983 6.357 1.00 82.75 84 GLU A CA 1
ATOM 678 C C . GLU A 1 84 ? -5.797 -11.175 6.530 1.00 82.75 84 GLU A C 1
ATOM 680 O O . GLU A 1 84 ? -5.369 -11.511 7.642 1.00 82.75 84 GLU A O 1
ATOM 685 N N . LYS A 1 85 ? -5.416 -11.818 5.417 1.00 81.69 85 LYS A N 1
ATOM 686 C CA . LYS A 1 85 ? -4.449 -12.928 5.438 1.00 81.69 85 LYS A CA 1
ATOM 687 C C . LYS A 1 85 ? -3.057 -12.415 5.812 1.00 81.69 85 LYS A C 1
ATOM 689 O O . LYS A 1 85 ? -2.476 -11.598 5.103 1.00 81.69 85 LYS A O 1
ATOM 694 N N . LYS A 1 86 ? -2.478 -12.957 6.885 1.00 76.75 86 LYS A N 1
ATOM 695 C CA . LYS A 1 86 ? -1.092 -12.670 7.278 1.00 76.75 86 LYS A CA 1
ATOM 696 C C . LYS A 1 86 ? -0.139 -13.651 6.607 1.00 76.75 86 LYS A C 1
ATOM 698 O O . LYS A 1 86 ? -0.291 -14.861 6.746 1.00 76.75 86 LYS A O 1
ATOM 703 N N . ILE A 1 87 ? 0.858 -13.122 5.908 1.00 72.50 87 ILE A N 1
ATOM 704 C CA . ILE A 1 87 ? 1.970 -13.909 5.372 1.00 72.50 87 ILE A CA 1
ATOM 705 C C . ILE A 1 87 ? 3.113 -13.824 6.384 1.00 72.50 87 ILE A C 1
ATOM 707 O O . ILE A 1 87 ? 3.544 -12.730 6.742 1.00 72.50 87 ILE A O 1
ATOM 711 N N . ILE A 1 88 ? 3.598 -14.971 6.861 1.00 68.75 88 ILE A N 1
ATOM 712 C CA . ILE A 1 88 ? 4.752 -15.027 7.765 1.00 68.75 88 ILE A CA 1
ATOM 713 C C . ILE A 1 88 ? 6.020 -14.963 6.911 1.00 68.75 88 ILE A C 1
ATOM 715 O O . ILE A 1 88 ? 6.273 -15.850 6.097 1.00 68.75 88 ILE A O 1
ATOM 719 N N . LEU A 1 89 ? 6.819 -13.910 7.084 1.00 63.50 89 LEU A N 1
ATOM 720 C CA . LEU A 1 89 ? 8.135 -13.803 6.455 1.00 63.50 89 LEU A CA 1
ATOM 721 C C . LEU A 1 89 ? 9.158 -14.598 7.275 1.00 63.50 89 LEU A C 1
ATOM 723 O O . LEU A 1 89 ? 9.312 -14.374 8.475 1.00 63.50 89 LEU A O 1
ATOM 727 N N . HIS A 1 90 ? 9.866 -15.521 6.627 1.00 59.94 90 HIS A N 1
ATOM 728 C CA . HIS A 1 90 ? 10.922 -16.304 7.267 1.00 59.94 90 HIS A CA 1
ATOM 729 C C . HIS A 1 90 ? 12.212 -15.473 7.408 1.00 59.94 90 HIS A C 1
ATOM 731 O O . HIS A 1 90 ? 12.499 -14.610 6.576 1.00 59.94 90 HIS A O 1
ATOM 737 N N . ALA A 1 91 ? 13.013 -15.731 8.450 1.00 55.41 91 ALA A N 1
ATOM 738 C CA . ALA A 1 91 ? 14.195 -14.925 8.799 1.00 55.41 91 ALA A CA 1
ATOM 739 C C . ALA A 1 91 ? 15.295 -14.879 7.715 1.00 55.41 91 ALA A C 1
ATOM 741 O O . ALA A 1 91 ? 16.147 -13.997 7.760 1.00 55.41 91 ALA A O 1
ATOM 742 N N . SER A 1 92 ? 15.248 -15.784 6.735 1.00 56.72 92 SER A N 1
ATOM 743 C CA . SER A 1 92 ? 16.115 -15.808 5.550 1.00 56.72 92 SER A CA 1
ATOM 744 C C . SER A 1 92 ? 15.867 -14.652 4.574 1.00 56.72 92 SER A C 1
ATOM 746 O O . SER A 1 92 ? 16.687 -14.420 3.698 1.00 56.72 92 SER A O 1
ATOM 748 N N . ASN A 1 93 ? 14.760 -13.916 4.726 1.00 53.84 93 ASN A N 1
ATOM 749 C CA . ASN A 1 93 ? 14.414 -12.760 3.890 1.00 53.84 93 ASN A CA 1
ATOM 750 C C . ASN A 1 93 ? 14.825 -11.423 4.535 1.00 53.84 93 ASN A C 1
ATOM 752 O O . ASN A 1 93 ? 14.337 -10.364 4.136 1.00 53.84 93 ASN A O 1
ATOM 756 N N . LYS A 1 94 ? 15.662 -11.455 5.581 1.00 55.16 94 LYS A N 1
ATOM 757 C CA . LYS A 1 94 ? 16.218 -10.237 6.174 1.00 55.16 94 LYS A CA 1
ATOM 758 C C . LYS A 1 94 ? 17.169 -9.600 5.167 1.00 55.16 94 LYS A C 1
ATOM 760 O O . LYS A 1 94 ? 18.102 -10.246 4.709 1.00 55.16 94 LYS A O 1
ATOM 765 N N . ILE A 1 95 ? 16.934 -8.329 4.856 1.00 59.62 95 ILE A N 1
ATOM 766 C CA . ILE A 1 95 ? 17.911 -7.508 4.143 1.00 59.62 95 ILE A CA 1
ATOM 767 C C . ILE A 1 95 ? 19.133 -7.423 5.062 1.00 59.62 95 ILE A C 1
ATOM 769 O O . ILE A 1 95 ? 19.010 -6.965 6.203 1.00 59.62 95 ILE A O 1
ATOM 773 N N . GLU A 1 96 ? 20.273 -7.943 4.610 1.00 56.88 96 GLU A N 1
ATOM 774 C CA . GLU A 1 96 ? 21.530 -7.829 5.346 1.00 56.88 96 GLU A CA 1
ATOM 775 C C . GLU A 1 96 ? 21.807 -6.350 5.635 1.00 56.88 96 GLU A C 1
ATOM 777 O O . GLU A 1 96 ? 21.540 -5.476 4.806 1.00 56.88 96 GLU A O 1
ATOM 782 N N . LYS A 1 97 ? 22.288 -6.047 6.846 1.00 50.09 97 LYS A N 1
ATOM 783 C CA . LYS A 1 97 ? 22.691 -4.677 7.173 1.00 50.09 97 LYS A CA 1
ATOM 784 C C . LYS A 1 97 ? 23.781 -4.272 6.183 1.00 50.09 97 LYS A C 1
ATOM 786 O O . LYS A 1 97 ? 24.751 -5.012 6.037 1.00 50.09 97 LYS A O 1
ATOM 791 N N . SER A 1 98 ? 23.628 -3.118 5.530 1.00 52.41 98 SER A N 1
ATOM 792 C CA . SER A 1 98 ? 24.731 -2.566 4.746 1.00 52.41 98 SER A CA 1
ATOM 793 C C . SER A 1 98 ? 25.937 -2.407 5.670 1.00 52.41 98 SER A C 1
ATOM 795 O O . SER A 1 98 ? 25.782 -1.889 6.782 1.00 52.41 98 SER A O 1
ATOM 797 N N . SER A 1 99 ? 27.087 -2.918 5.228 1.00 48.22 99 SER A N 1
ATOM 798 C CA . SER A 1 99 ? 28.370 -2.733 5.914 1.00 48.22 99 SER A CA 1
ATOM 799 C C . SER A 1 99 ? 28.746 -1.260 6.014 1.00 48.22 99 SER A C 1
ATOM 801 O O . SER A 1 99 ? 28.333 -0.489 5.116 1.00 48.22 99 SER A O 1
#

pLDDT: mean 74.64, std 11.26, range [41.19, 88.69]

Foldseek 3Di:
DCVVLLVLLLVLLLLLAFDPDDSPDDDPVSVVSSVCLLVLPDDQVVVSLVVSQVVQVVDPPTPRRPPVVSVVSCVVSVRDCPPHDDDDDDPVPDDPPDD